Protein AF-A0AAW8AR33-F1 (afdb_monomer_lite)

Secondary structure (DSSP, 8-state):
--HHHHHHHHHHHHHHHHHHHHHHHHHHHHHHHS-HHHHHHHHHHHHHHHHHHHHTT-S-GGG-TTHHHHHHTTSS-S-HHHHHHHHHHH-

Radius of gyration: 17.02 Å; chains: 1; bounding box: 40×19×44 Å

pLDDT: mean 97.53, std 1.72, range [86.88, 98.75]

InterPro domains:
  IPR007814 1,2-phenylacetyl-CoA epoxidase, subunit A/C [PF05138] (1-90)
  IPR009078 Ferritin-like superfamily [SSF47240] (1-91)
  IPR012347 Ferritin-like [G3DSA:1.20.1260.10] (1-91)
  IPR052703 Aromatic CoA oxygenase/epoxidase components [PTHR30458] (1-90)

Sequence (91 aa):
SYGPYSRAMVRICKEESFHQRQGYEILLTMMRHGTQAQKDMVQDAINRLWWPSLMMFGPSDEHSPNSAQSMAWKIKRQSNDELRQRFIDQT

Organism: Klebsiella pneumoniae (NCBI:txid573)

Foldseek 3Di:
DDDVVVVVVVVVCVVVVVVVVVVVVVLVCCCPPNDPVSVVVSVVVCVVCVVVVLCVLPDAQVPDPCCVVCCVVVVDVDHSVRVSVVVVVVD

Structure (mmCIF, N/CA/C/O backbone):
data_AF-A0AAW8AR33-F1
#
_entry.id   AF-A0AAW8AR33-F1
#
loop_
_atom_site.group_PDB
_atom_site.id
_atom_site.type_symbol
_atom_site.label_atom_id
_atom_site.label_alt_id
_atom_site.label_comp_id
_atom_site.label_asym_id
_atom_site.label_entity_id
_atom_site.label_seq_id
_atom_site.pdbx_PDB_ins_code
_atom_site.Cartn_x
_atom_site.Cartn_y
_atom_site.Cartn_z
_atom_site.occupancy
_atom_site.B_iso_or_equiv
_atom_site.auth_seq_id
_atom_site.auth_comp_id
_atom_site.auth_asym_id
_atom_site.auth_atom_id
_atom_site.pdbx_PDB_model_num
ATOM 1 N N . SER A 1 1 ? 16.201 -2.704 -12.626 1.00 90.62 1 SER A N 1
ATOM 2 C CA . SER A 1 1 ? 17.415 -2.636 -13.474 1.00 90.62 1 SER A CA 1
ATOM 3 C C . SER A 1 1 ? 18.089 -1.271 -13.432 1.00 90.62 1 SER A C 1
ATOM 5 O O . SER A 1 1 ? 19.303 -1.215 -13.558 1.00 90.62 1 SER A O 1
ATOM 7 N N . TYR A 1 2 ? 17.345 -0.177 -13.230 1.00 97.69 2 TYR A N 1
ATOM 8 C CA . TYR A 1 2 ? 17.895 1.178 -13.167 1.00 97.69 2 TYR A CA 1
ATOM 9 C C . TYR A 1 2 ? 18.271 1.610 -11.736 1.00 97.69 2 TYR A C 1
ATOM 11 O O . TYR A 1 2 ? 17.436 1.613 -10.829 1.00 97.69 2 TYR A O 1
ATOM 19 N N . GLY A 1 3 ? 19.541 1.975 -11.532 1.00 98.12 3 GLY A N 1
ATOM 20 C CA . GLY A 1 3 ? 20.126 2.235 -10.210 1.00 98.12 3 GLY A CA 1
ATOM 21 C C . GLY A 1 3 ? 19.498 3.394 -9.422 1.00 98.12 3 GLY A C 1
ATOM 22 O O . GLY A 1 3 ? 19.171 3.193 -8.251 1.00 98.12 3 GLY A O 1
ATOM 23 N N . PRO A 1 4 ? 19.304 4.591 -10.011 1.00 98.50 4 PRO A N 1
ATOM 24 C CA . PRO A 1 4 ? 18.691 5.721 -9.310 1.00 98.50 4 PRO A CA 1
ATOM 25 C C . PRO A 1 4 ? 17.297 5.406 -8.768 1.00 98.50 4 PRO A C 1
ATOM 27 O O . PRO A 1 4 ? 17.026 5.679 -7.601 1.00 98.50 4 PRO A O 1
ATOM 30 N N . TYR A 1 5 ? 16.457 4.746 -9.572 1.00 98.00 5 TYR A N 1
ATOM 31 C CA . TYR A 1 5 ? 15.117 4.359 -9.138 1.00 98.00 5 TYR A CA 1
ATOM 32 C C . TYR A 1 5 ? 15.167 3.338 -7.996 1.00 98.00 5 TYR A C 1
ATOM 34 O O . TYR A 1 5 ? 14.536 3.535 -6.962 1.00 98.00 5 TYR A O 1
ATOM 42 N N . SER A 1 6 ? 16.010 2.307 -8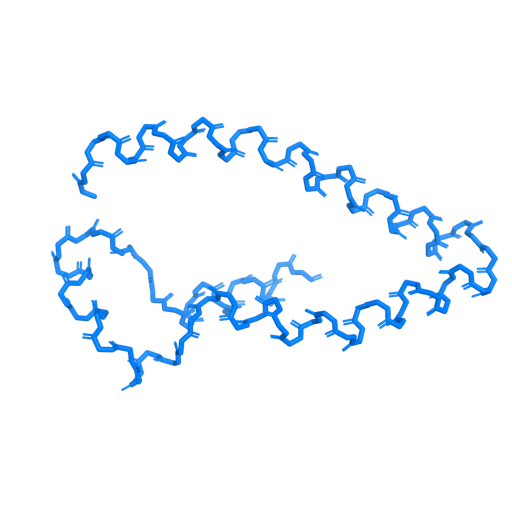.117 1.00 97.62 6 SER A N 1
ATOM 43 C CA . SER A 1 6 ? 16.174 1.302 -7.060 1.00 97.62 6 SER A CA 1
ATOM 44 C C . SER A 1 6 ? 16.637 1.908 -5.729 1.00 97.62 6 SER A C 1
ATOM 46 O O . SER A 1 6 ? 16.102 1.548 -4.685 1.00 97.62 6 SER A O 1
ATOM 48 N N . ARG A 1 7 ? 17.604 2.836 -5.740 1.00 98.44 7 ARG A N 1
ATOM 49 C CA . ARG A 1 7 ? 18.092 3.487 -4.509 1.00 98.44 7 ARG A CA 1
ATOM 50 C C . ARG A 1 7 ? 17.059 4.427 -3.891 1.00 98.44 7 ARG A C 1
ATOM 52 O O . ARG A 1 7 ? 17.017 4.552 -2.670 1.00 98.44 7 ARG A O 1
ATOM 59 N N . ALA A 1 8 ? 16.241 5.085 -4.712 1.00 98.50 8 ALA A N 1
ATOM 60 C CA . ALA A 1 8 ? 15.125 5.885 -4.220 1.00 98.50 8 ALA A CA 1
ATOM 61 C C . ALA A 1 8 ? 14.091 5.001 -3.507 1.00 98.50 8 ALA A C 1
ATOM 63 O O . ALA A 1 8 ? 13.768 5.277 -2.355 1.00 98.50 8 ALA A O 1
ATOM 64 N N . MET A 1 9 ? 13.676 3.893 -4.131 1.00 98.19 9 MET A N 1
ATOM 65 C CA . MET A 1 9 ? 12.719 2.945 -3.543 1.00 98.19 9 MET A CA 1
ATOM 66 C C . MET A 1 9 ? 13.212 2.340 -2.227 1.00 98.19 9 MET A C 1
ATOM 68 O O . MET A 1 9 ? 12.439 2.243 -1.287 1.00 98.19 9 MET A O 1
ATOM 72 N N . VAL A 1 10 ? 14.505 2.023 -2.093 1.00 98.00 10 VAL A N 1
ATOM 73 C CA . VAL A 1 10 ? 15.054 1.530 -0.812 1.00 98.00 10 VAL A CA 1
ATOM 74 C C . VAL A 1 10 ? 14.861 2.531 0.332 1.00 98.00 10 VAL A C 1
ATOM 76 O O . VAL A 1 10 ? 14.616 2.115 1.461 1.00 98.00 10 VAL A O 1
ATOM 79 N N . ARG A 1 11 ? 14.994 3.837 0.072 1.00 98.19 11 ARG A N 1
ATOM 80 C CA . ARG A 1 11 ? 14.782 4.869 1.100 1.00 98.19 11 ARG A CA 1
ATOM 81 C C . ARG A 1 11 ? 13.298 5.055 1.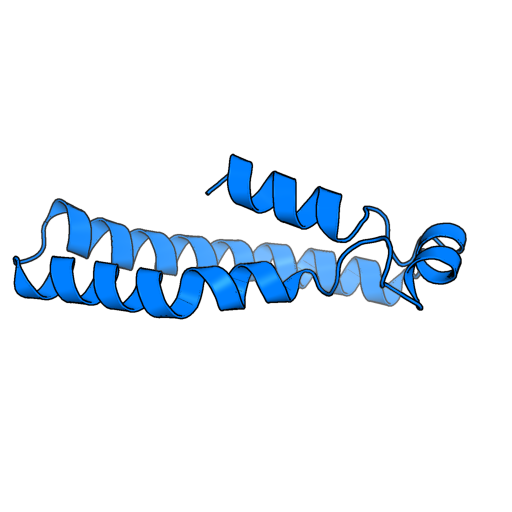392 1.00 98.19 11 ARG A C 1
ATOM 83 O O . ARG A 1 11 ? 12.906 4.969 2.548 1.00 98.19 11 ARG A O 1
ATOM 90 N N . ILE A 1 12 ? 12.494 5.183 0.338 1.00 98.38 12 ILE A N 1
ATOM 91 C CA . ILE A 1 12 ? 11.041 5.341 0.440 1.00 98.38 12 ILE A CA 1
ATOM 92 C C . ILE A 1 12 ? 10.421 4.180 1.228 1.00 98.38 12 ILE A C 1
ATOM 94 O O . ILE A 1 12 ? 9.768 4.421 2.233 1.00 98.38 12 ILE A O 1
ATOM 98 N N . CYS A 1 13 ? 10.718 2.922 0.885 1.00 97.94 13 CYS A N 1
ATOM 99 C CA . CYS A 1 13 ? 10.142 1.771 1.587 1.00 97.94 13 CYS A CA 1
ATOM 100 C C . CYS A 1 13 ? 10.544 1.693 3.070 1.00 97.94 13 CYS A C 1
ATOM 102 O O . CYS A 1 13 ? 9.766 1.196 3.884 1.00 97.94 13 CYS A O 1
ATOM 104 N N . LYS A 1 14 ? 11.743 2.171 3.443 1.00 97.12 14 LYS A N 1
ATOM 105 C CA . LYS A 1 14 ? 12.159 2.217 4.855 1.00 97.12 14 LYS A CA 1
ATOM 106 C C . LYS A 1 14 ? 11.283 3.176 5.655 1.00 97.12 14 LYS A C 1
ATOM 108 O O . LYS A 1 14 ? 10.857 2.821 6.748 1.00 97.12 14 LYS A O 1
ATOM 113 N N . GLU A 1 15 ? 10.999 4.347 5.100 1.00 98.25 15 GLU A N 1
ATOM 114 C CA . GLU A 1 15 ? 10.190 5.376 5.757 1.00 98.25 15 GLU A CA 1
ATOM 115 C C . GLU A 1 15 ? 8.692 5.028 5.711 1.00 98.25 15 GLU A C 1
ATOM 117 O O . GLU A 1 15 ? 8.013 5.051 6.735 1.00 98.25 15 GLU A O 1
ATOM 122 N N . GLU A 1 16 ? 8.172 4.594 4.561 1.00 98.19 16 GLU A N 1
ATOM 123 C CA . GLU A 1 16 ? 6.747 4.280 4.388 1.00 98.19 16 GLU A CA 1
ATOM 124 C C . GLU A 1 16 ? 6.274 3.103 5.248 1.00 98.19 16 GLU A C 1
ATOM 126 O O . GLU A 1 16 ? 5.149 3.126 5.747 1.00 98.19 16 GLU A O 1
ATOM 131 N N . SER A 1 17 ? 7.129 2.100 5.488 1.00 96.00 17 SER A N 1
ATOM 132 C CA . SER A 1 17 ? 6.780 0.961 6.353 1.00 96.00 17 SER A CA 1
ATOM 133 C C . SER A 1 17 ? 6.433 1.381 7.785 1.00 96.00 17 SER A C 1
ATOM 135 O O . SER A 1 17 ? 5.562 0.777 8.415 1.00 96.00 17 SER A O 1
ATOM 137 N N . PHE A 1 18 ? 7.059 2.453 8.282 1.00 97.94 18 PHE A N 1
ATOM 138 C CA . PHE A 1 18 ? 6.748 3.018 9.589 1.00 97.94 18 PHE A CA 1
ATOM 139 C C . PHE A 1 18 ? 5.344 3.628 9.588 1.00 97.94 18 PHE A C 1
ATOM 141 O O . PHE A 1 18 ? 4.518 3.289 10.432 1.00 97.94 18 PHE A O 1
ATOM 148 N N . HIS A 1 19 ? 5.027 4.465 8.598 1.00 98.31 19 HIS A N 1
ATOM 149 C CA . HIS A 1 19 ? 3.704 5.082 8.482 1.00 98.31 19 HIS A CA 1
ATOM 150 C C . HIS A 1 19 ? 2.590 4.051 8.266 1.00 98.31 19 HIS A C 1
ATOM 152 O O . HIS A 1 19 ? 1.512 4.184 8.846 1.00 98.31 19 HIS A O 1
ATOM 158 N N . GLN A 1 20 ? 2.862 2.992 7.499 1.00 97.75 20 GLN A N 1
ATOM 159 C CA . GLN A 1 20 ? 1.933 1.878 7.317 1.00 97.75 20 GLN A CA 1
ATOM 160 C C . GLN A 1 20 ? 1.618 1.191 8.652 1.00 97.75 20 GLN A C 1
ATOM 162 O O . GLN A 1 20 ? 0.445 0.943 8.945 1.00 97.75 20 GLN A O 1
ATOM 167 N N . ARG A 1 21 ? 2.636 0.955 9.495 1.00 98.00 21 ARG A N 1
ATOM 168 C CA . ARG A 1 21 ? 2.440 0.384 10.832 1.00 98.00 21 ARG A CA 1
ATOM 169 C C . ARG A 1 21 ? 1.564 1.277 11.702 1.00 98.00 21 ARG A C 1
ATOM 171 O O . ARG A 1 21 ? 0.610 0.777 12.291 1.00 98.00 21 ARG A O 1
ATOM 178 N N . GLN A 1 22 ? 1.842 2.580 11.734 1.00 98.44 22 GLN A N 1
ATOM 179 C CA . GLN A 1 22 ? 1.036 3.526 12.509 1.00 98.44 22 GLN A CA 1
ATOM 180 C C . GLN A 1 22 ? -0.429 3.536 12.047 1.00 98.44 22 GLN A C 1
ATOM 182 O O . GLN A 1 22 ? -1.338 3.525 12.876 1.00 98.44 22 GLN A O 1
ATOM 187 N N . GLY A 1 23 ? -0.673 3.510 10.732 1.00 98.19 23 GLY A N 1
ATOM 188 C CA . GLY A 1 23 ? -2.026 3.432 10.177 1.00 98.19 23 GLY A CA 1
ATOM 189 C C . GLY A 1 23 ? -2.767 2.169 10.623 1.00 98.19 23 GLY A C 1
ATOM 190 O O . GLY A 1 23 ? -3.906 2.250 11.085 1.00 98.19 23 GLY A O 1
ATOM 191 N N . TYR A 1 24 ? -2.106 1.010 10.559 1.00 98.00 24 TYR A N 1
ATOM 192 C CA . TYR A 1 24 ? -2.674 -0.250 11.040 1.00 98.00 24 TYR A CA 1
ATOM 193 C C . TYR A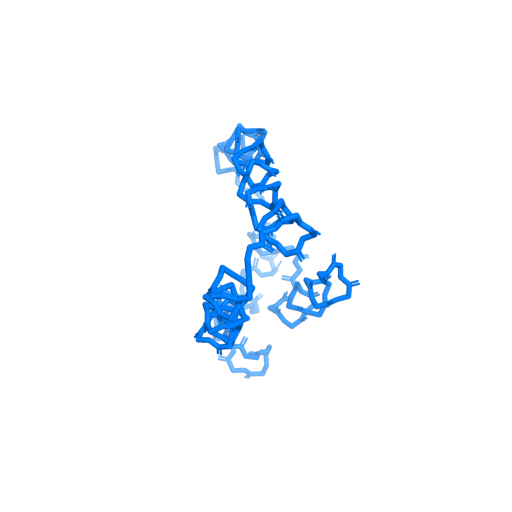 1 24 ? -2.992 -0.210 12.541 1.00 98.00 24 TYR A C 1
ATOM 195 O O . TYR A 1 24 ? -4.077 -0.623 12.942 1.00 98.00 24 TYR A O 1
ATOM 203 N N . GLU A 1 25 ? -2.094 0.319 13.375 1.00 98.38 25 GLU A N 1
ATOM 204 C CA . GLU A 1 25 ? -2.305 0.409 14.827 1.00 98.38 25 GLU A CA 1
ATOM 205 C C . GLU A 1 25 ? -3.519 1.270 15.197 1.00 98.38 25 GLU A C 1
ATOM 207 O O . GLU A 1 25 ? -4.270 0.915 16.110 1.00 98.38 25 GLU A O 1
ATOM 212 N N . ILE A 1 26 ? -3.765 2.357 14.460 1.00 98.44 26 ILE A N 1
ATOM 213 C CA . ILE A 1 26 ? -4.949 3.209 14.639 1.00 98.44 26 ILE A CA 1
ATOM 214 C C . ILE A 1 26 ? -6.232 2.414 14.364 1.00 98.44 26 ILE A C 1
ATOM 216 O O . ILE A 1 26 ? -7.143 2.394 15.197 1.00 98.44 26 ILE A O 1
ATOM 220 N N . LEU A 1 27 ? -6.292 1.716 13.224 1.00 98.38 27 LEU A N 1
ATOM 221 C CA . LEU A 1 27 ? -7.445 0.886 12.862 1.00 98.38 27 LEU A CA 1
ATOM 222 C C . LEU A 1 27 ? -7.644 -0.256 13.864 1.00 98.38 27 LEU A C 1
ATOM 224 O O . LEU A 1 27 ? -8.759 -0.490 14.332 1.00 98.38 27 LEU A O 1
ATOM 228 N N . LEU A 1 28 ? -6.559 -0.928 14.250 1.00 98.25 28 LEU A N 1
ATOM 229 C CA . LEU A 1 28 ? -6.576 -2.029 15.206 1.00 98.25 28 LEU A CA 1
ATOM 230 C C . LEU A 1 28 ? -7.095 -1.584 16.576 1.00 98.25 28 LEU A C 1
ATOM 232 O O . LEU A 1 28 ? -7.896 -2.288 17.190 1.00 98.25 28 LEU A O 1
ATOM 236 N N . THR A 1 29 ? -6.664 -0.411 17.041 1.00 98.62 29 THR A N 1
ATOM 237 C CA . THR A 1 29 ? -7.104 0.164 18.316 1.00 98.62 29 THR A CA 1
ATOM 238 C C . THR A 1 29 ? -8.604 0.438 18.296 1.00 98.62 29 THR A C 1
ATOM 240 O O . THR A 1 29 ? -9.306 0.027 19.220 1.00 98.62 29 THR A O 1
ATOM 243 N N . MET A 1 30 ? -9.123 1.048 17.223 1.00 98.56 30 MET A N 1
ATOM 244 C CA . MET A 1 30 ? -10.565 1.272 17.064 1.00 98.56 30 MET A CA 1
ATOM 245 C C . MET A 1 30 ? -11.350 -0.044 17.007 1.00 98.56 30 MET A C 1
ATOM 247 O O . MET A 1 30 ? -12.379 -0.173 17.666 1.00 98.56 30 MET A O 1
ATOM 251 N N . MET A 1 31 ? -10.844 -1.050 16.292 1.00 98.31 31 MET A N 1
ATOM 252 C CA . MET A 1 31 ? -11.528 -2.339 16.165 1.00 98.31 31 MET A CA 1
ATOM 253 C C . MET A 1 31 ? -11.549 -3.149 17.465 1.00 98.31 31 MET A C 1
ATOM 255 O O . MET A 1 31 ? -12.552 -3.797 17.774 1.00 98.31 31 MET A O 1
ATOM 259 N N . ARG A 1 32 ? -10.465 -3.120 18.248 1.00 98.12 32 ARG A N 1
ATOM 260 C CA . ARG A 1 32 ? -10.349 -3.900 19.492 1.00 98.12 32 ARG A CA 1
ATOM 261 C C . ARG A 1 32 ? -10.943 -3.196 20.705 1.00 98.12 32 ARG A C 1
ATOM 263 O O . ARG A 1 32 ? -11.568 -3.851 21.535 1.00 98.12 32 ARG A O 1
ATOM 270 N N . HIS A 1 33 ? -10.741 -1.887 20.810 1.00 98.00 33 HIS A N 1
ATOM 271 C CA . HIS A 1 33 ? -11.006 -1.122 22.031 1.00 98.00 33 HIS A CA 1
ATOM 272 C C . HIS A 1 33 ? -11.998 0.031 21.829 1.00 98.00 33 HIS A C 1
ATOM 274 O O . HIS A 1 33 ? -12.382 0.672 22.804 1.00 98.00 33 HIS A O 1
ATOM 280 N N . GLY A 1 34 ? -12.415 0.304 20.590 1.00 97.88 34 GLY A N 1
ATOM 281 C CA . GLY A 1 34 ? -13.339 1.388 20.272 1.00 97.88 34 GLY A CA 1
ATOM 282 C C . GLY A 1 34 ? -14.813 1.062 20.521 1.00 97.88 34 GLY A C 1
ATOM 283 O O . GLY A 1 34 ? -15.209 -0.081 20.774 1.00 97.88 34 GLY A O 1
ATOM 284 N N . THR A 1 35 ? -15.640 2.102 20.412 1.00 98.75 35 THR A N 1
ATOM 285 C CA . THR A 1 35 ? -17.105 2.008 20.454 1.00 98.75 35 THR A CA 1
ATOM 286 C C . THR A 1 35 ? -17.652 1.294 19.217 1.00 98.75 35 THR A C 1
ATOM 288 O O . THR A 1 35 ? -16.958 1.155 18.210 1.00 98.75 35 THR A O 1
ATOM 291 N N . GLN A 1 36 ? -18.924 0.885 19.249 1.00 98.62 36 GLN A N 1
ATOM 292 C CA . GLN A 1 36 ? -19.561 0.284 18.072 1.00 98.62 36 GLN A CA 1
ATOM 293 C C . GLN A 1 36 ? -19.498 1.215 16.851 1.00 98.62 36 GLN A C 1
ATOM 295 O O . GLN A 1 36 ? -19.084 0.785 15.783 1.00 98.62 36 GLN A O 1
ATOM 300 N N . ALA A 1 37 ? -19.762 2.512 17.041 1.00 98.69 37 ALA A N 1
ATOM 301 C CA . ALA A 1 37 ? -19.667 3.500 15.968 1.00 98.69 37 ALA A CA 1
ATOM 302 C C . ALA A 1 37 ? -18.251 3.601 15.362 1.00 98.69 37 ALA A C 1
ATOM 304 O O . ALA A 1 37 ? -18.111 3.805 14.159 1.00 98.69 37 ALA A O 1
ATOM 305 N N . GLN A 1 38 ? -17.191 3.438 16.165 1.00 98.75 38 GLN A N 1
ATOM 306 C CA . GLN A 1 38 ? -15.814 3.417 15.654 1.00 98.75 38 GLN A CA 1
ATOM 307 C C . GLN A 1 38 ? -15.515 2.142 14.857 1.00 98.75 38 GLN A C 1
ATOM 309 O O . GLN A 1 38 ? -14.839 2.210 13.834 1.00 98.75 38 GLN A O 1
ATOM 314 N N . LYS A 1 39 ? -16.039 0.989 15.285 1.00 98.75 39 LYS A N 1
ATOM 315 C CA . LYS A 1 39 ? -15.905 -0.272 14.538 1.00 98.75 39 LYS A CA 1
ATOM 316 C C . LYS A 1 39 ? -16.630 -0.200 13.197 1.00 98.75 39 LYS A C 1
ATOM 318 O O . LYS A 1 39 ? -16.051 -0.550 12.172 1.00 98.75 39 LYS A O 1
ATOM 323 N N . ASP A 1 40 ? -17.851 0.327 13.199 1.00 98.75 40 ASP A N 1
ATOM 324 C CA . ASP A 1 40 ? -18.653 0.506 11.987 1.00 98.75 40 ASP A CA 1
ATOM 325 C C . ASP A 1 40 ? -17.966 1.474 11.010 1.00 98.75 40 ASP A C 1
ATOM 327 O O . ASP A 1 40 ? -17.930 1.220 9.809 1.00 98.75 40 ASP A O 1
ATOM 331 N N . MET A 1 41 ? -17.336 2.538 11.524 1.00 98.69 41 MET A N 1
ATOM 332 C CA . MET A 1 41 ? -16.544 3.477 10.723 1.00 98.69 41 MET A CA 1
ATOM 333 C C . MET A 1 41 ? -15.354 2.797 10.035 1.00 98.69 41 MET A C 1
ATOM 335 O O . MET A 1 41 ? -15.108 3.038 8.852 1.00 98.69 41 MET A O 1
ATOM 339 N N . VAL A 1 42 ? -14.615 1.948 10.755 1.00 98.62 42 VAL A N 1
ATOM 340 C CA . VAL A 1 42 ? -13.502 1.193 10.162 1.00 98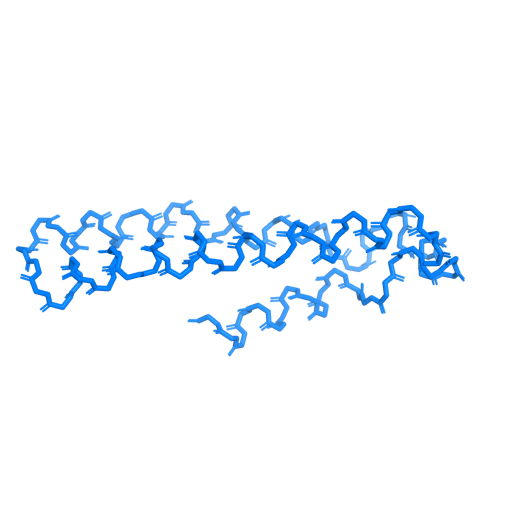.62 42 VAL A CA 1
ATOM 341 C C . VAL A 1 42 ? -14.021 0.220 9.107 1.00 98.62 42 VAL A C 1
ATOM 343 O O . VAL A 1 42 ? -13.471 0.176 8.009 1.00 98.62 42 VAL A O 1
ATOM 346 N N . GLN A 1 43 ? -15.096 -0.516 9.395 1.00 98.62 43 GLN A N 1
ATOM 347 C CA . GLN A 1 43 ? -15.668 -1.464 8.441 1.00 98.62 43 GLN A CA 1
ATOM 348 C C . GLN A 1 43 ? -16.159 -0.769 7.164 1.00 98.62 43 GLN A C 1
ATOM 350 O O . GLN A 1 43 ? -15.873 -1.243 6.065 1.00 98.62 43 GLN A O 1
ATOM 355 N N . ASP A 1 44 ? -16.848 0.368 7.288 1.00 98.75 44 ASP A N 1
ATOM 356 C CA . ASP A 1 44 ? -17.273 1.178 6.144 1.00 98.75 44 ASP A CA 1
ATOM 357 C C . ASP A 1 44 ? -16.072 1.658 5.311 1.00 98.75 44 ASP A C 1
ATOM 359 O O . ASP A 1 44 ? -16.072 1.546 4.082 1.00 98.75 44 ASP A O 1
ATOM 363 N N . ALA A 1 45 ? -15.007 2.128 5.968 1.00 98.62 45 ALA A N 1
ATOM 364 C CA . ALA A 1 45 ? -13.787 2.538 5.281 1.00 98.62 45 ALA A CA 1
ATOM 365 C C . ALA A 1 45 ? -13.148 1.382 4.495 1.00 98.62 45 ALA A C 1
ATOM 367 O O . ALA A 1 45 ? -12.796 1.566 3.328 1.00 98.62 45 ALA A O 1
ATOM 368 N N . ILE A 1 46 ? -13.047 0.191 5.092 1.00 98.19 46 ILE A N 1
ATOM 369 C CA . ILE A 1 46 ? -12.500 -0.998 4.425 1.00 98.19 46 ILE A CA 1
ATOM 370 C C . ILE A 1 46 ? -13.387 -1.428 3.252 1.00 98.19 46 ILE A C 1
ATOM 372 O O . ILE A 1 46 ? -12.866 -1.655 2.161 1.00 98.19 46 ILE A O 1
ATOM 376 N N . ASN A 1 47 ? -14.713 -1.451 3.416 1.00 98.50 47 ASN A N 1
ATOM 377 C CA . ASN A 1 47 ? -15.649 -1.800 2.341 1.00 98.50 47 ASN A CA 1
ATOM 378 C C . ASN A 1 47 ? -15.478 -0.895 1.112 1.00 98.50 47 ASN A C 1
ATOM 380 O O . ASN A 1 47 ? -15.518 -1.369 -0.024 1.00 98.50 47 ASN A O 1
ATOM 384 N N . ARG A 1 48 ? -15.260 0.406 1.332 1.00 98.56 48 ARG A N 1
ATOM 385 C CA . ARG A 1 48 ? -15.058 1.379 0.251 1.00 98.56 48 ARG A CA 1
ATOM 386 C C . ARG A 1 48 ? -13.673 1.296 -0.388 1.00 98.56 48 ARG A C 1
ATOM 388 O O . ARG A 1 48 ? -13.551 1.566 -1.580 1.00 98.56 48 ARG A O 1
ATOM 395 N N . LEU A 1 49 ? -12.635 0.968 0.383 1.00 98.38 49 LEU A N 1
ATOM 396 C CA . LEU A 1 49 ? -11.240 1.089 -0.058 1.00 98.38 49 LEU A CA 1
ATOM 397 C C . LEU A 1 49 ? -10.576 -0.232 -0.451 1.00 98.38 49 LEU A C 1
ATOM 399 O O . LEU A 1 49 ? -9.539 -0.192 -1.115 1.00 98.38 49 LEU A O 1
ATOM 403 N N . TRP A 1 50 ? -11.160 -1.385 -0.114 1.00 98.25 50 TRP A N 1
ATOM 404 C CA . TRP A 1 50 ? -10.575 -2.693 -0.419 1.00 98.25 50 TRP A CA 1
ATOM 405 C C . TRP A 1 50 ? -10.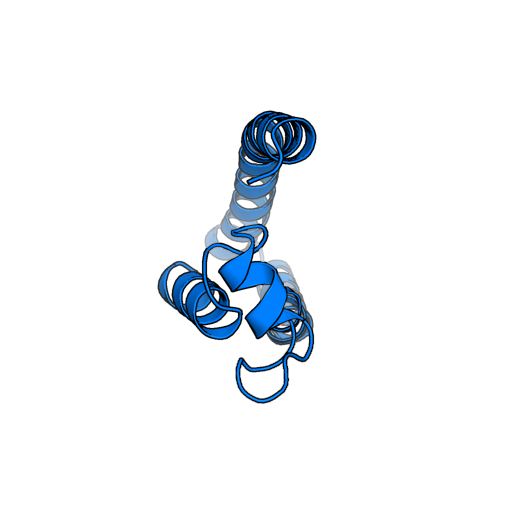310 -2.875 -1.918 1.00 98.25 50 TRP A C 1
ATOM 407 O O . TRP A 1 50 ? -9.165 -3.041 -2.338 1.00 98.25 50 TRP A O 1
ATOM 417 N N . TRP A 1 51 ? -11.348 -2.763 -2.750 1.00 98.12 51 TRP A N 1
ATOM 418 C CA . TRP A 1 51 ? -11.207 -2.947 -4.196 1.00 98.12 51 TRP A CA 1
ATOM 419 C C . TRP A 1 51 ? -10.307 -1.894 -4.859 1.00 98.12 51 TRP A C 1
ATOM 421 O O . TRP A 1 51 ? -9.429 -2.297 -5.624 1.00 98.12 51 TRP A O 1
ATOM 431 N N . PRO A 1 52 ? -10.420 -0.584 -4.549 1.00 98.56 52 PRO A N 1
ATOM 432 C CA . PRO A 1 52 ? -9.455 0.408 -5.023 1.00 98.56 52 PRO A CA 1
ATOM 433 C C . PRO A 1 52 ? -8.000 0.080 -4.667 1.00 98.56 52 PRO A C 1
ATOM 435 O O . PRO A 1 52 ? -7.117 0.260 -5.504 1.00 98.56 52 PRO A O 1
ATOM 438 N N . SER A 1 53 ? -7.743 -0.457 -3.470 1.00 98.00 53 SER A N 1
ATOM 439 C CA . SER A 1 53 ? -6.393 -0.870 -3.059 1.00 98.00 53 SER A CA 1
ATOM 440 C C . SER A 1 53 ? -5.863 -2.008 -3.939 1.00 98.00 53 SER A C 1
ATOM 442 O O . SER A 1 53 ? -4.716 -1.967 -4.378 1.00 98.00 53 SER A O 1
ATOM 444 N N . LEU A 1 54 ? -6.709 -2.981 -4.302 1.00 98.19 54 LEU A N 1
ATOM 445 C CA . LEU A 1 54 ? -6.332 -4.057 -5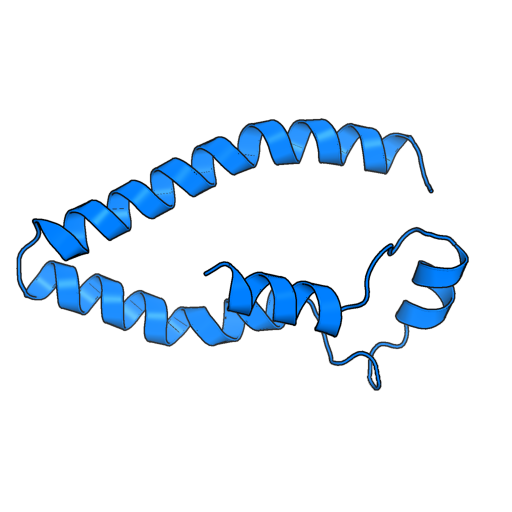.230 1.00 98.19 54 LEU A CA 1
ATOM 446 C C . LEU A 1 54 ? -6.093 -3.566 -6.669 1.00 98.19 54 LEU A C 1
ATOM 448 O O . LEU A 1 54 ? -5.303 -4.161 -7.407 1.00 98.19 54 LEU A O 1
ATOM 452 N N . MET A 1 55 ? -6.743 -2.474 -7.077 1.00 98.19 55 MET A N 1
ATOM 453 C CA . MET A 1 55 ? -6.546 -1.861 -8.397 1.00 98.19 55 MET A CA 1
ATOM 454 C C . MET A 1 55 ? -5.202 -1.127 -8.516 1.00 98.19 55 MET A C 1
ATOM 456 O O . MET A 1 55 ? -4.724 -0.930 -9.634 1.00 98.19 55 MET A O 1
ATOM 460 N N . MET A 1 56 ? -4.545 -0.777 -7.401 1.00 98.19 56 MET A N 1
ATOM 461 C CA . MET A 1 56 ? -3.221 -0.132 -7.418 1.00 98.19 56 MET A CA 1
ATOM 462 C C . MET A 1 56 ? -2.135 -1.010 -8.053 1.00 98.19 56 MET A C 1
ATOM 464 O O . MET A 1 56 ? -1.156 -0.488 -8.584 1.00 98.19 56 MET A O 1
ATOM 468 N N . PHE A 1 57 ? -2.319 -2.335 -8.059 1.00 98.06 57 PHE A N 1
ATOM 469 C CA . PHE A 1 57 ? -1.421 -3.270 -8.742 1.00 98.06 57 PHE A CA 1
ATOM 470 C C . PHE A 1 57 ? -1.568 -3.238 -10.273 1.00 98.06 57 PHE A C 1
ATOM 472 O O . PHE A 1 57 ? -0.787 -3.877 -10.967 1.00 98.06 57 PHE A O 1
ATOM 479 N N . GLY A 1 58 ? -2.527 -2.485 -10.821 1.00 97.50 58 GLY A N 1
ATOM 480 C CA . GLY A 1 58 ? -2.775 -2.365 -12.257 1.00 97.50 58 GLY A CA 1
ATOM 481 C C . GLY A 1 58 ? -3.717 -3.444 -12.810 1.00 97.50 58 GLY A C 1
ATOM 482 O O . GLY A 1 58 ? -4.282 -4.222 -12.037 1.00 97.50 58 GLY A O 1
ATOM 483 N N . PRO A 1 59 ? -3.915 -3.492 -14.144 1.00 97.75 59 PRO A N 1
ATOM 484 C CA . PRO A 1 59 ? -4.780 -4.478 -14.799 1.00 97.75 59 PRO A CA 1
ATOM 485 C C . PRO A 1 59 ? -4.227 -5.903 -14.662 1.00 97.75 59 PRO A C 1
ATOM 487 O O . PRO A 1 59 ? -3.081 -6.081 -14.237 1.00 97.75 59 PRO A O 1
ATOM 490 N N . SER A 1 60 ? -5.020 -6.906 -15.047 1.00 97.25 60 SER A N 1
ATOM 491 C CA . SER A 1 60 ? -4.549 -8.294 -15.137 1.00 97.25 60 SER A CA 1
ATOM 492 C C . SER A 1 60 ? -3.345 -8.426 -16.067 1.00 97.25 60 SER A C 1
ATOM 494 O O . SER A 1 60 ? -3.124 -7.585 -16.947 1.00 97.25 60 SER A O 1
ATOM 496 N N . ASP A 1 61 ? -2.566 -9.489 -15.887 1.00 95.44 61 ASP A N 1
ATOM 497 C CA . ASP A 1 61 ? -1.369 -9.727 -16.690 1.00 95.44 61 ASP A CA 1
ATOM 498 C C . ASP A 1 61 ? -1.695 -9.847 -18.192 1.00 95.44 61 ASP A C 1
ATOM 500 O O . ASP A 1 61 ? -0.934 -9.346 -19.023 1.00 95.44 61 ASP A O 1
ATOM 504 N N . GLU A 1 62 ? -2.867 -10.393 -18.538 1.00 96.00 62 GLU A N 1
ATOM 505 C CA . GLU A 1 62 ? -3.386 -10.494 -19.915 1.00 96.00 62 GLU A CA 1
ATOM 506 C C . GLU A 1 62 ? -3.719 -9.135 -20.554 1.00 96.00 62 GLU A C 1
ATOM 508 O O . GLU A 1 62 ? -3.690 -8.988 -21.776 1.00 96.00 62 GLU A O 1
ATOM 513 N N . HIS A 1 63 ? -4.022 -8.118 -19.743 1.00 96.38 63 HIS A N 1
ATOM 514 C CA . HIS A 1 63 ? -4.446 -6.789 -20.197 1.00 96.38 63 HIS A CA 1
ATOM 515 C C . HIS A 1 63 ? -3.430 -5.692 -19.849 1.00 96.38 63 HIS A C 1
ATOM 517 O O . HIS A 1 63 ? -3.773 -4.513 -19.756 1.00 96.38 63 HIS A O 1
ATOM 523 N N . SER A 1 64 ? -2.162 -6.064 -19.650 1.00 96.25 64 SER A N 1
ATOM 524 C CA . SER A 1 64 ? -1.101 -5.154 -19.217 1.00 96.25 64 SER A CA 1
ATOM 525 C C . SER A 1 64 ? -0.087 -4.875 -20.343 1.00 96.25 64 SER A C 1
ATOM 527 O O . SER A 1 64 ? 0.951 -5.541 -20.416 1.00 96.25 64 SER A O 1
ATOM 529 N N . PRO A 1 65 ? -0.319 -3.868 -21.213 1.00 95.69 65 PRO A N 1
ATOM 530 C CA . PRO A 1 65 ? 0.461 -3.663 -22.444 1.00 95.69 65 PRO A CA 1
ATOM 531 C C . PRO A 1 65 ? 1.953 -3.394 -22.195 1.00 95.69 65 PRO A C 1
ATOM 533 O O . PRO A 1 65 ? 2.802 -3.751 -23.007 1.00 95.69 65 PRO A O 1
ATOM 536 N N . ASN A 1 66 ? 2.294 -2.816 -21.040 1.00 95.62 66 ASN A N 1
ATOM 537 C CA . ASN A 1 66 ? 3.674 -2.489 -20.677 1.00 95.62 66 ASN A CA 1
ATOM 538 C C . ASN A 1 66 ? 4.434 -3.665 -20.042 1.00 95.62 66 ASN A C 1
ATOM 540 O O . ASN A 1 66 ? 5.650 -3.569 -19.840 1.00 95.62 66 ASN A O 1
ATOM 544 N N . SER A 1 67 ? 3.750 -4.754 -19.672 1.00 93.06 67 SER A N 1
ATOM 545 C CA . SER A 1 67 ? 4.342 -5.802 -18.832 1.00 93.06 67 SER A CA 1
ATOM 546 C C . SER A 1 67 ? 5.440 -6.585 -19.541 1.00 93.06 67 SER A C 1
ATOM 548 O O . SER A 1 67 ? 6.505 -6.759 -18.951 1.00 93.06 67 SER A O 1
ATOM 550 N N . ALA A 1 68 ? 5.243 -6.981 -20.802 1.00 93.81 68 ALA A N 1
ATOM 551 C CA . ALA A 1 68 ? 6.233 -7.766 -21.545 1.00 93.81 68 ALA A CA 1
ATOM 552 C C . ALA A 1 68 ? 7.601 -7.058 -21.610 1.00 93.81 68 ALA A C 1
ATOM 554 O O . ALA A 1 68 ? 8.624 -7.617 -21.209 1.00 93.81 68 ALA A O 1
ATOM 555 N N . GLN A 1 69 ? 7.613 -5.789 -22.028 1.00 97.19 69 GLN A N 1
ATOM 556 C CA . GLN A 1 69 ? 8.837 -4.990 -22.117 1.00 97.19 69 GLN A CA 1
ATOM 557 C C . GLN A 1 69 ? 9.416 -4.665 -20.732 1.00 97.19 69 GLN A C 1
ATOM 559 O O . GLN A 1 69 ? 10.618 -4.820 -20.508 1.00 97.19 69 GLN A O 1
ATOM 564 N N . SER A 1 70 ? 8.573 -4.265 -19.774 1.00 96.88 70 SER A N 1
ATOM 565 C CA . SER A 1 70 ? 9.035 -3.896 -18.429 1.00 96.88 70 SER A CA 1
ATOM 566 C C . SER A 1 70 ? 9.679 -5.069 -17.690 1.00 96.88 70 SER A C 1
ATOM 568 O O . SER A 1 70 ? 10.652 -4.866 -16.957 1.00 96.88 70 SER A O 1
ATOM 570 N N . MET A 1 71 ? 9.159 -6.284 -17.886 1.00 96.31 71 MET A N 1
ATOM 571 C CA . MET A 1 71 ? 9.725 -7.515 -17.333 1.00 96.31 71 MET A CA 1
ATOM 572 C C . MET A 1 71 ? 11.033 -7.887 -18.038 1.00 96.31 71 MET A C 1
ATOM 574 O O . MET A 1 71 ? 12.028 -8.149 -17.360 1.00 96.31 71 MET A O 1
ATOM 578 N N . ALA A 1 72 ? 11.083 -7.821 -19.376 1.00 97.19 72 ALA A N 1
ATOM 579 C CA . ALA A 1 72 ? 12.304 -8.083 -20.146 1.00 97.19 72 ALA A CA 1
ATOM 580 C C . ALA A 1 72 ? 13.461 -7.156 -19.727 1.00 97.19 72 ALA A C 1
ATOM 582 O O . ALA A 1 72 ? 14.591 -7.601 -19.520 1.00 97.19 72 ALA A O 1
ATOM 583 N N . TRP A 1 73 ? 13.172 -5.872 -19.499 1.00 98.12 73 TRP A N 1
ATOM 584 C CA . TRP A 1 73 ? 14.147 -4.898 -18.999 1.00 98.12 73 TRP A CA 1
ATOM 585 C C . TRP A 1 73 ? 14.368 -4.947 -17.490 1.00 98.12 73 TRP A C 1
ATOM 587 O O . TRP A 1 73 ? 15.167 -4.169 -16.962 1.00 98.12 73 TRP A O 1
ATOM 597 N N . LYS A 1 74 ? 13.685 -5.838 -16.764 1.00 97.12 74 LYS A N 1
ATOM 598 C CA . LYS A 1 74 ? 13.748 -5.959 -15.300 1.00 97.12 74 LYS A CA 1
ATOM 599 C C . LYS A 1 74 ? 13.470 -4.629 -14.580 1.00 97.12 74 LYS A C 1
ATOM 601 O O . LYS A 1 74 ? 14.070 -4.359 -13.527 1.00 97.12 74 LYS A O 1
ATOM 606 N N . ILE A 1 75 ? 12.627 -3.784 -15.176 1.00 97.00 75 ILE A N 1
ATOM 607 C CA . ILE A 1 75 ? 12.016 -2.611 -14.535 1.00 97.00 75 ILE A CA 1
ATOM 608 C C . ILE A 1 75 ? 10.918 -3.121 -13.607 1.00 97.00 75 ILE A C 1
ATOM 610 O O . ILE A 1 75 ? 10.942 -2.843 -12.412 1.00 97.00 75 ILE A O 1
ATOM 614 N N . LYS A 1 76 ? 10.044 -3.969 -14.151 1.00 96.69 76 LYS A N 1
ATOM 615 C CA . LYS A 1 76 ? 9.112 -4.796 -13.397 1.00 96.69 76 LYS A CA 1
ATOM 616 C C . LYS A 1 76 ? 9.792 -6.128 -13.070 1.00 96.69 76 LYS A C 1
ATOM 618 O O . LYS A 1 76 ? 10.514 -6.672 -13.905 1.00 96.69 76 LYS A O 1
ATOM 623 N N . ARG A 1 77 ? 9.654 -6.608 -11.833 1.00 96.19 77 ARG A N 1
ATOM 624 C CA . ARG A 1 77 ? 10.309 -7.846 -11.359 1.00 96.19 77 ARG A CA 1
ATOM 625 C C . ARG A 1 77 ? 9.334 -8.988 -11.098 1.00 96.19 77 ARG A C 1
ATOM 627 O O . ARG A 1 77 ? 9.777 -10.127 -11.061 1.00 96.19 77 ARG A O 1
ATOM 634 N N . GLN A 1 78 ? 8.066 -8.655 -10.909 1.00 96.69 78 GLN A N 1
ATOM 635 C CA . GLN A 1 78 ? 6.963 -9.549 -10.584 1.00 96.69 78 GLN A CA 1
ATOM 636 C C . GLN A 1 78 ? 5.725 -9.050 -11.325 1.00 96.69 78 GLN A C 1
ATOM 638 O O . GLN A 1 78 ? 5.630 -7.852 -11.623 1.00 96.69 78 GLN A O 1
ATOM 643 N N . SER A 1 79 ? 4.809 -9.947 -11.664 1.00 97.69 79 SER A N 1
ATOM 644 C CA . SER A 1 79 ? 3.630 -9.570 -12.443 1.00 97.69 79 SER A CA 1
ATOM 645 C C . SER A 1 79 ? 2.626 -8.743 -11.619 1.00 97.69 79 SER A C 1
ATOM 647 O O . SER A 1 79 ? 2.795 -8.575 -10.407 1.00 97.69 79 SER A O 1
ATOM 649 N N . ASN A 1 80 ? 1.618 -8.154 -12.277 1.00 97.75 80 ASN A N 1
ATOM 650 C CA . ASN A 1 80 ? 0.587 -7.403 -11.547 1.00 97.75 80 ASN A CA 1
ATOM 651 C C . ASN A 1 80 ? -0.209 -8.362 -10.661 1.00 97.75 80 ASN A C 1
ATOM 653 O O . ASN A 1 80 ? -0.428 -8.081 -9.482 1.00 97.75 80 ASN A O 1
ATOM 657 N N . ASP A 1 81 ? -0.594 -9.504 -11.229 1.00 98.06 81 ASP A N 1
ATOM 658 C CA . ASP A 1 81 ? -1.413 -10.492 -10.539 1.00 98.06 81 ASP A CA 1
ATOM 659 C C . ASP A 1 81 ? -0.628 -11.193 -9.423 1.00 98.06 81 ASP A C 1
ATOM 661 O O . ASP A 1 81 ? -1.170 -11.398 -8.341 1.00 98.06 81 ASP A O 1
ATOM 665 N N . GLU A 1 82 ? 0.671 -11.454 -9.613 1.00 98.12 82 GLU A N 1
ATOM 666 C CA . GLU A 1 82 ? 1.538 -12.031 -8.577 1.00 98.12 82 GLU A CA 1
ATOM 667 C C . GLU A 1 82 ? 1.643 -11.123 -7.341 1.00 98.12 82 GLU A C 1
ATOM 669 O O . GLU A 1 82 ? 1.536 -11.587 -6.203 1.00 98.12 82 GLU A O 1
ATOM 674 N N . LEU A 1 83 ? 1.838 -9.814 -7.545 1.00 98.06 83 LEU A N 1
ATOM 675 C CA . LEU A 1 83 ? 1.894 -8.857 -6.439 1.00 98.06 83 LEU A CA 1
ATOM 676 C C . LEU A 1 83 ? 0.523 -8.651 -5.789 1.00 98.06 83 LEU A C 1
ATOM 678 O O . LEU A 1 83 ? 0.455 -8.583 -4.561 1.00 98.06 83 LEU A O 1
ATOM 682 N N . ARG A 1 84 ? -0.557 -8.604 -6.583 1.00 98.44 84 ARG A N 1
ATOM 683 C CA . ARG A 1 84 ? -1.927 -8.509 -6.061 1.00 98.44 84 ARG A CA 1
ATOM 684 C C . ARG A 1 84 ? -2.276 -9.727 -5.205 1.00 98.44 84 ARG A C 1
ATOM 686 O O . ARG A 1 84 ? -2.813 -9.554 -4.116 1.00 98.44 84 ARG A O 1
ATOM 693 N N . GLN A 1 85 ? -1.932 -10.933 -5.657 1.00 98.25 85 GLN A N 1
ATOM 694 C CA . GLN A 1 85 ? -2.180 -12.164 -4.907 1.00 98.25 85 GLN A CA 1
ATOM 695 C C . GLN A 1 85 ? -1.396 -12.177 -3.595 1.00 98.25 85 GLN A C 1
ATOM 697 O O . GLN A 1 85 ? -1.979 -12.400 -2.540 1.00 98.25 85 GLN A O 1
ATOM 702 N N . ARG A 1 86 ? -0.101 -11.836 -3.631 1.00 98.00 86 ARG A N 1
ATOM 703 C CA . ARG A 1 86 ? 0.706 -11.729 -2.407 1.00 98.00 86 ARG A CA 1
ATOM 704 C C . ARG A 1 86 ? 0.104 -10.739 -1.410 1.00 98.00 86 ARG A C 1
ATOM 706 O O . ARG A 1 86 ? 0.145 -10.999 -0.214 1.00 98.00 86 ARG A O 1
ATOM 713 N N . PHE A 1 87 ? -0.407 -9.604 -1.884 1.00 97.94 87 PHE A N 1
ATOM 714 C CA . PHE A 1 87 ? -1.049 -8.618 -1.018 1.00 97.94 87 PHE A CA 1
ATOM 715 C C . PHE A 1 87 ? -2.299 -9.186 -0.340 1.00 97.94 87 PHE A C 1
ATOM 717 O O . PHE A 1 87 ? -2.456 -8.994 0.861 1.00 97.94 87 PHE A O 1
ATOM 724 N N . ILE A 1 88 ? -3.138 -9.919 -1.079 1.00 97.69 88 ILE A N 1
ATOM 725 C CA . ILE A 1 88 ? -4.321 -10.597 -0.527 1.00 97.69 88 ILE A CA 1
ATOM 726 C C . ILE A 1 88 ? -3.915 -11.639 0.520 1.00 97.69 88 ILE A C 1
ATOM 728 O O . ILE A 1 88 ? -4.513 -11.684 1.584 1.00 97.69 88 ILE A O 1
ATOM 732 N N . ASP A 1 89 ? -2.884 -12.443 0.255 1.00 97.62 89 ASP A N 1
ATOM 733 C CA . ASP A 1 89 ? -2.447 -13.496 1.184 1.00 97.62 89 ASP A CA 1
ATOM 734 C C . ASP A 1 89 ? -1.844 -12.936 2.489 1.00 97.62 89 ASP A C 1
ATOM 736 O O . ASP A 1 89 ? -1.804 -13.626 3.508 1.00 97.62 89 ASP A O 1
ATOM 740 N N . GLN A 1 90 ? -1.313 -11.709 2.449 1.00 94.31 90 GLN A N 1
ATOM 741 C CA . GLN A 1 90 ? -0.612 -11.069 3.568 1.00 94.31 90 GLN A CA 1
ATOM 742 C C . GLN A 1 90 ? -1.469 -10.084 4.371 1.00 94.31 90 GLN A C 1
ATOM 744 O O . GLN A 1 90 ? -0.995 -9.608 5.407 1.00 94.31 90 GLN A O 1
ATOM 749 N N . THR A 1 91 ? -2.673 -9.755 3.900 1.00 86.88 91 THR A N 1
ATOM 750 C CA . THR A 1 91 ? -3.564 -8.757 4.514 1.00 86.88 91 THR A CA 1
ATOM 751 C C . THR A 1 91 ? -4.776 -9.432 5.133 1.00 86.88 91 THR A C 1
ATOM 753 O O . THR A 1 91 ? -5.103 -9.073 6.286 1.00 86.88 91 THR A O 1
#